Protein AF-A0AAW2X569-F1 (afdb_monomer_lite)

Foldseek 3Di:
DDDPPPDDDDDDLQNLLVVCLVVCLVPVPDDLVVSQVVCCVPPVDGDDSVSSVSSPVSSNCVNPNDPVVVVVCVVVVLVVVCVVDPPDDDDDDDDD

Structure (mmCIF, N/CA/C/O backbone):
data_AF-A0AAW2X569-F1
#
_entry.id   AF-A0AAW2X569-F1
#
loop_
_atom_site.group_PDB
_atom_site.id
_atom_site.type_symbol
_atom_site.label_atom_id
_atom_site.label_alt_id
_atom_site.label_comp_id
_atom_site.label_asym_id
_atom_site.label_entity_id
_atom_site.label_seq_id
_atom_site.pdbx_PDB_ins_code
_atom_site.Cartn_x
_atom_site.Cartn_y
_atom_site.Cartn_z
_atom_site.occupancy
_atom_site.B_iso_or_equiv
_atom_site.auth_seq_id
_atom_site.auth_comp_id
_atom_site.auth_asym_id
_atom_site.auth_atom_id
_atom_site.pdbx_PDB_model_num
ATOM 1 N N . MET A 1 1 ? 37.146 9.395 -10.526 1.00 34.53 1 MET A N 1
ATOM 2 C CA . MET A 1 1 ? 36.213 8.257 -10.639 1.00 34.53 1 MET A CA 1
ATOM 3 C C . MET A 1 1 ? 34.845 8.804 -10.294 1.00 34.53 1 MET A C 1
ATOM 5 O O . MET A 1 1 ? 34.568 8.995 -9.122 1.00 34.53 1 MET A O 1
ATOM 9 N N . ASN A 1 2 ? 34.069 9.190 -11.305 1.00 30.16 2 ASN A N 1
ATOM 10 C CA . ASN A 1 2 ? 32.726 9.721 -11.096 1.00 30.16 2 ASN A CA 1
ATOM 11 C C . ASN A 1 2 ? 31.759 8.567 -11.326 1.00 30.16 2 ASN A C 1
ATOM 13 O O . ASN A 1 2 ? 31.685 8.054 -12.442 1.00 30.16 2 ASN A O 1
ATOM 17 N N . GLU A 1 3 ? 31.086 8.137 -10.263 1.00 41.41 3 GLU A N 1
ATOM 18 C CA . GLU A 1 3 ? 29.955 7.219 -10.342 1.00 41.41 3 GLU A CA 1
ATOM 19 C C . GLU A 1 3 ? 28.884 7.873 -11.212 1.00 41.41 3 GLU A C 1
ATOM 21 O O . GLU A 1 3 ? 28.195 8.814 -10.819 1.00 41.41 3 GLU A O 1
ATOM 26 N N . ILE A 1 4 ? 28.814 7.414 -12.458 1.00 39.72 4 ILE A N 1
ATOM 27 C CA . ILE A 1 4 ? 27.771 7.793 -13.396 1.00 39.72 4 ILE A CA 1
ATOM 28 C C . ILE A 1 4 ? 26.483 7.200 -12.832 1.00 39.72 4 ILE A C 1
ATOM 30 O O . ILE A 1 4 ? 26.254 5.996 -12.912 1.00 39.72 4 ILE A O 1
ATOM 34 N N . SER A 1 5 ? 25.685 8.069 -12.211 1.00 44.81 5 SER A N 1
ATOM 35 C CA . SER A 1 5 ? 24.308 7.815 -11.806 1.00 44.81 5 SER A CA 1
ATOM 36 C C . SER A 1 5 ? 23.572 7.082 -12.930 1.00 44.81 5 SER A C 1
ATOM 38 O O . SER A 1 5 ? 23.324 7.641 -13.998 1.00 44.81 5 SER A O 1
ATOM 40 N N . ILE A 1 6 ? 23.217 5.819 -12.681 1.00 45.56 6 ILE A N 1
ATOM 41 C CA . ILE A 1 6 ? 22.418 4.963 -13.579 1.00 45.56 6 ILE A CA 1
ATOM 42 C C . ILE A 1 6 ? 20.936 5.413 -13.573 1.00 45.56 6 ILE A C 1
ATOM 44 O O . ILE A 1 6 ? 20.043 4.743 -14.089 1.00 45.56 6 ILE A O 1
ATOM 48 N N . ASP A 1 7 ? 20.644 6.581 -13.007 1.00 54.84 7 ASP A N 1
ATOM 49 C CA . ASP A 1 7 ? 19.300 7.103 -12.840 1.00 54.84 7 ASP A CA 1
ATOM 50 C C . ASP A 1 7 ? 18.931 8.034 -14.004 1.00 54.84 7 ASP A C 1
ATOM 52 O O . ASP A 1 7 ? 18.919 9.257 -13.888 1.00 54.84 7 ASP A O 1
ATOM 56 N N . HIS A 1 8 ? 18.607 7.453 -15.164 1.00 45.56 8 HIS A N 1
ATOM 57 C CA . HIS A 1 8 ? 17.871 8.179 -16.200 1.00 45.56 8 HIS A CA 1
ATOM 58 C C . HIS A 1 8 ? 16.811 7.323 -16.932 1.00 45.56 8 HIS A C 1
ATOM 60 O O . HIS A 1 8 ? 17.110 6.430 -17.716 1.00 45.56 8 HIS A O 1
ATOM 66 N N . ARG A 1 9 ? 15.546 7.735 -16.722 1.00 52.47 9 ARG A N 1
ATOM 67 C CA . ARG A 1 9 ? 14.391 7.788 -17.657 1.00 52.47 9 ARG A CA 1
ATOM 68 C C . ARG A 1 9 ? 13.553 6.547 -18.012 1.00 52.47 9 ARG A C 1
ATOM 70 O O . ARG A 1 9 ? 12.530 6.730 -18.665 1.00 52.47 9 ARG A O 1
ATOM 77 N N . ASN A 1 10 ? 13.845 5.352 -17.507 1.00 53.97 10 ASN A N 1
ATOM 78 C CA . ASN A 1 10 ? 12.956 4.188 -17.689 1.00 53.97 10 ASN A CA 1
ATOM 79 C C . ASN A 1 10 ? 11.967 4.063 -16.517 1.00 53.97 10 ASN A C 1
ATOM 81 O O . ASN A 1 10 ? 12.395 3.751 -15.405 1.00 53.97 10 ASN A O 1
ATOM 85 N N . LEU A 1 11 ? 10.676 4.339 -16.766 1.00 62.81 11 LEU A N 1
ATOM 86 C CA . LEU A 1 11 ? 9.539 4.295 -15.825 1.00 62.81 11 LEU A CA 1
ATOM 87 C C . LEU A 1 11 ? 9.886 4.573 -14.350 1.00 62.81 11 LEU A C 1
ATOM 89 O O . LEU A 1 11 ? 10.336 3.701 -13.593 1.00 62.81 11 LEU A O 1
ATOM 93 N N . GLY A 1 12 ? 9.624 5.808 -13.924 1.00 79.00 12 GLY A N 1
ATOM 94 C CA . GLY A 1 12 ? 9.730 6.189 -12.521 1.00 79.00 12 GLY A CA 1
ATOM 95 C C . GLY A 1 12 ? 8.756 5.397 -11.645 1.00 79.00 12 GLY A C 1
ATOM 96 O O . GLY A 1 12 ? 7.646 5.074 -12.069 1.00 79.00 12 GLY A O 1
ATOM 97 N N . LYS A 1 13 ? 9.161 5.131 -10.395 1.00 83.69 13 LYS A N 1
ATOM 98 C CA . LYS A 1 13 ? 8.321 4.515 -9.348 1.00 83.69 13 LYS A CA 1
ATOM 99 C C . LYS A 1 13 ? 6.920 5.137 -9.302 1.00 83.69 13 LYS A C 1
ATOM 101 O O . LYS A 1 13 ? 5.942 4.408 -9.200 1.00 83.69 13 LYS A O 1
ATOM 106 N N . SER A 1 14 ? 6.841 6.467 -9.390 1.00 86.62 14 SER A N 1
ATOM 107 C CA . SER A 1 14 ? 5.587 7.225 -9.362 1.00 86.62 14 SER A CA 1
ATOM 108 C C . SER A 1 14 ? 4.650 6.852 -10.506 1.00 86.62 14 SER A C 1
ATOM 110 O O . SER A 1 14 ? 3.482 6.590 -10.265 1.00 86.62 14 SER A O 1
ATOM 112 N N . MET A 1 15 ? 5.164 6.748 -11.731 1.00 91.00 15 MET A N 1
ATOM 113 C CA . MET A 1 15 ? 4.366 6.393 -12.906 1.00 91.00 15 MET A CA 1
ATOM 114 C C . MET A 1 15 ? 3.781 4.982 -12.790 1.00 91.00 15 MET A C 1
ATOM 116 O O . MET A 1 15 ? 2.595 4.785 -13.044 1.00 91.00 15 MET A O 1
ATOM 120 N N . ILE A 1 16 ? 4.597 4.012 -12.355 1.00 93.00 16 ILE A N 1
ATOM 121 C CA . ILE A 1 16 ? 4.134 2.637 -12.119 1.00 93.00 16 ILE A CA 1
ATOM 122 C C . ILE A 1 16 ? 3.083 2.634 -11.004 1.00 93.00 16 ILE A C 1
ATOM 124 O O . ILE A 1 16 ? 2.034 2.024 -11.162 1.00 93.00 16 ILE A O 1
ATOM 128 N N . ALA A 1 17 ? 3.324 3.349 -9.901 1.00 93.94 17 ALA A N 1
ATOM 129 C CA . ALA A 1 17 ? 2.367 3.439 -8.801 1.00 93.94 17 ALA A CA 1
ATOM 130 C C . ALA A 1 17 ? 1.016 4.011 -9.263 1.00 93.94 17 ALA A C 1
ATOM 132 O O . ALA A 1 17 ? -0.021 3.432 -8.955 1.00 93.94 17 ALA A O 1
ATOM 133 N N . THR A 1 18 ? 1.020 5.085 -10.062 1.00 94.94 18 THR A N 1
ATOM 134 C CA . THR A 1 18 ? -0.199 5.673 -10.639 1.00 94.94 18 THR A CA 1
ATOM 135 C C . THR A 1 18 ? -0.952 4.678 -11.522 1.00 94.94 18 THR A C 1
ATOM 137 O O . THR A 1 18 ? -2.170 4.559 -11.402 1.00 94.94 18 THR A O 1
ATOM 140 N N . HIS A 1 19 ? -0.243 3.928 -12.370 1.00 94.81 19 HIS A N 1
ATOM 141 C CA . HIS A 1 19 ? -0.841 2.888 -13.218 1.00 94.81 19 HIS A CA 1
ATOM 142 C C . HIS A 1 19 ? -1.485 1.760 -12.398 1.00 94.81 19 HIS A C 1
ATOM 144 O O . HIS A 1 19 ? -2.561 1.270 -12.734 1.00 94.81 19 HIS A O 1
ATOM 150 N N . LEU A 1 20 ? -0.866 1.386 -11.276 1.00 95.75 20 LEU A N 1
ATOM 151 C CA . LEU A 1 20 ? -1.352 0.324 -10.394 1.00 95.75 20 LEU A CA 1
ATOM 152 C C . LEU A 1 20 ? -2.570 0.714 -9.546 1.00 95.75 20 LEU A C 1
ATOM 154 O O . LEU A 1 20 ? -3.222 -0.185 -9.019 1.00 95.75 20 LEU A O 1
ATOM 158 N N . LEU A 1 21 ? -2.915 2.001 -9.408 1.00 95.69 21 LEU A N 1
ATOM 159 C CA . LEU A 1 21 ? -3.995 2.445 -8.508 1.00 95.69 21 LEU A CA 1
ATOM 160 C C . LEU A 1 21 ? -5.326 1.734 -8.777 1.00 95.69 21 LEU A C 1
ATOM 162 O O . LEU A 1 21 ? -6.022 1.352 -7.839 1.00 95.69 21 LEU A O 1
ATOM 166 N N . GLY A 1 22 ? -5.682 1.544 -10.050 1.00 95.38 22 GLY A N 1
ATOM 167 C CA . GLY A 1 22 ? -6.907 0.838 -10.429 1.00 95.38 22 GLY A CA 1
ATOM 168 C C . GLY A 1 22 ? -6.880 -0.638 -10.032 1.00 95.38 22 GLY A C 1
ATOM 169 O O . GLY A 1 22 ? -7.852 -1.139 -9.474 1.00 95.38 22 GLY A O 1
ATOM 170 N N . MET A 1 23 ? -5.749 -1.308 -10.261 1.00 95.88 23 MET A N 1
ATOM 171 C CA . MET A 1 23 ? -5.563 -2.730 -9.954 1.00 95.88 23 MET A CA 1
ATOM 172 C C . MET A 1 23 ? -5.583 -2.973 -8.448 1.00 95.88 23 MET A C 1
ATOM 174 O O . MET A 1 23 ? -6.307 -3.842 -7.980 1.00 95.88 23 MET A O 1
ATOM 178 N N . VAL A 1 24 ? -4.866 -2.147 -7.685 1.00 95.88 24 VAL A N 1
ATOM 179 C CA . VAL A 1 24 ? -4.835 -2.227 -6.220 1.00 95.88 24 VAL A CA 1
ATOM 180 C C . VAL A 1 24 ? -6.218 -1.970 -5.625 1.00 95.88 24 VAL A C 1
ATOM 182 O O . VAL A 1 24 ? -6.614 -2.667 -4.703 1.00 95.88 24 VAL A O 1
ATOM 185 N N . ARG A 1 25 ? -6.997 -1.022 -6.169 1.00 95.81 25 ARG A N 1
ATOM 186 C CA . ARG A 1 25 ? -8.382 -0.782 -5.720 1.00 95.81 25 ARG A CA 1
ATOM 187 C C . ARG A 1 25 ? -9.303 -1.979 -5.942 1.00 95.81 25 ARG A C 1
ATOM 189 O O . ARG A 1 25 ? -10.218 -2.174 -5.148 1.00 95.81 25 ARG A O 1
ATOM 196 N N . GLN A 1 26 ? -9.100 -2.722 -7.027 1.00 95.75 26 GLN A N 1
ATOM 197 C CA . GLN A 1 26 ? -9.912 -3.890 -7.374 1.00 95.75 26 GLN A CA 1
ATOM 198 C C . GLN A 1 26 ? -9.478 -5.145 -6.610 1.00 95.75 26 GLN A C 1
ATOM 200 O O . GLN A 1 26 ? -10.331 -5.930 -6.205 1.00 95.75 26 GLN A O 1
ATOM 205 N N . ASP A 1 27 ? -8.174 -5.310 -6.393 1.00 95.19 27 ASP A N 1
ATOM 206 C CA . ASP A 1 27 ? -7.581 -6.439 -5.685 1.00 95.19 27 ASP A CA 1
ATOM 207 C C . ASP A 1 27 ? -6.566 -5.952 -4.631 1.00 95.19 27 ASP A C 1
ATOM 209 O O . ASP A 1 27 ? -5.407 -5.669 -4.955 1.00 95.19 27 ASP A O 1
ATOM 213 N N . PRO A 1 28 ? -6.956 -5.897 -3.343 1.00 89.19 28 PRO A N 1
ATOM 214 C CA . PRO A 1 28 ? -6.044 -5.545 -2.256 1.00 89.19 28 PRO A CA 1
ATOM 215 C C . PRO A 1 28 ? -4.837 -6.492 -2.126 1.00 89.19 28 PRO A C 1
ATOM 217 O O . PRO A 1 28 ? -3.812 -6.105 -1.561 1.00 89.19 28 PRO A O 1
ATOM 220 N N . ALA A 1 29 ? -4.938 -7.724 -2.640 1.00 90.69 29 ALA A N 1
ATOM 221 C CA . ALA A 1 29 ? -3.888 -8.739 -2.605 1.00 90.69 29 ALA A CA 1
ATOM 222 C C . ALA A 1 29 ? -3.001 -8.733 -3.865 1.00 90.69 29 ALA A C 1
ATOM 224 O O . ALA A 1 29 ? -2.252 -9.691 -4.094 1.00 90.69 29 ALA A O 1
ATOM 225 N N . TYR A 1 30 ? -3.047 -7.655 -4.663 1.00 93.56 30 TYR A N 1
ATOM 226 C CA . TYR A 1 30 ? -2.297 -7.550 -5.911 1.00 93.56 30 TYR A CA 1
ATOM 227 C C . TYR A 1 30 ? -0.807 -7.852 -5.708 1.00 93.56 30 TYR A C 1
ATOM 229 O O . TYR A 1 30 ? -0.102 -7.197 -4.938 1.00 93.56 30 TYR A O 1
ATOM 237 N N . ASN A 1 31 ? -0.320 -8.886 -6.393 1.00 93.38 31 ASN A N 1
ATOM 238 C CA . ASN A 1 31 ? 1.002 -9.449 -6.138 1.00 93.38 31 ASN A CA 1
ATOM 239 C C . ASN A 1 31 ? 2.101 -8.777 -6.979 1.00 93.38 31 ASN A C 1
ATOM 241 O O . ASN A 1 31 ? 1.924 -8.479 -8.158 1.00 93.38 31 ASN A O 1
ATOM 245 N N . ILE A 1 32 ? 3.296 -8.650 -6.399 1.00 95.44 32 ILE A N 1
ATOM 246 C CA . ILE A 1 32 ? 4.503 -8.097 -7.035 1.00 95.44 32 ILE A CA 1
ATOM 247 C C . ILE A 1 32 ? 4.844 -8.788 -8.368 1.00 95.44 32 ILE A C 1
ATOM 249 O O . ILE A 1 32 ? 5.273 -8.120 -9.307 1.00 95.44 32 ILE A O 1
ATOM 253 N N . LYS A 1 33 ? 4.625 -10.105 -8.496 1.00 95.31 33 LYS A N 1
ATOM 254 C CA . LYS A 1 33 ? 4.847 -10.826 -9.764 1.00 95.31 33 LYS A CA 1
ATOM 255 C C . LYS A 1 33 ? 3.956 -10.288 -10.886 1.00 95.31 33 LYS A C 1
ATOM 257 O O . LYS A 1 33 ? 4.432 -10.097 -12.002 1.00 95.31 33 LYS A O 1
ATOM 262 N N . TYR A 1 34 ? 2.695 -9.984 -10.575 1.00 95.62 34 TYR A N 1
ATOM 263 C CA . TYR A 1 34 ? 1.773 -9.373 -11.530 1.00 95.62 34 TYR A CA 1
ATOM 264 C C . TYR A 1 34 ? 2.163 -7.937 -11.853 1.00 95.62 34 TYR A C 1
ATOM 266 O O . TYR A 1 34 ? 1.998 -7.522 -12.991 1.00 95.62 34 TYR A O 1
ATOM 274 N N . VAL A 1 35 ? 2.757 -7.195 -10.915 1.00 95.75 35 VAL A N 1
ATOM 275 C CA . VAL A 1 35 ? 3.317 -5.865 -11.205 1.00 95.75 35 VAL A CA 1
ATOM 276 C C . VAL A 1 35 ? 4.422 -5.958 -12.258 1.00 95.75 35 VAL A C 1
ATOM 278 O O . VAL A 1 35 ? 4.389 -5.215 -13.235 1.00 95.75 35 VAL A O 1
ATOM 281 N N . GLN A 1 36 ? 5.386 -6.870 -12.094 1.00 95.81 36 GLN A N 1
ATOM 282 C CA . GLN A 1 36 ? 6.480 -7.029 -13.061 1.00 95.81 36 GLN A CA 1
ATOM 283 C C . GLN A 1 36 ? 5.957 -7.430 -14.445 1.00 95.81 36 GLN A C 1
ATOM 285 O O . GLN A 1 36 ? 6.344 -6.817 -15.437 1.00 95.81 36 GLN A O 1
ATOM 290 N N . GLN A 1 37 ? 5.041 -8.403 -14.499 1.00 96.25 37 GLN A N 1
ATOM 291 C CA . GLN A 1 37 ? 4.424 -8.840 -15.751 1.00 96.25 37 GLN A CA 1
ATOM 292 C C . GLN A 1 37 ? 3.6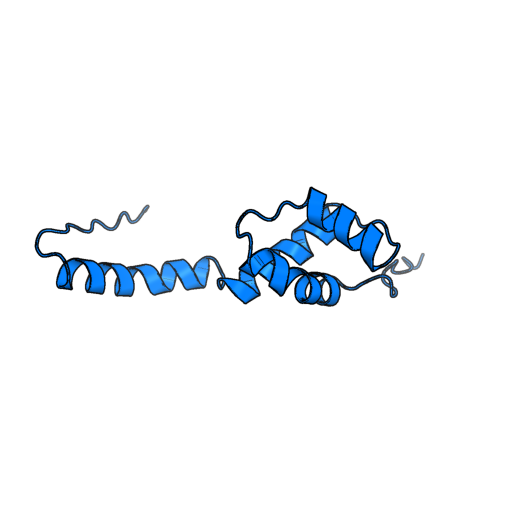24 -7.710 -16.408 1.00 96.25 37 GLN A C 1
ATOM 294 O O . GLN A 1 37 ? 3.809 -7.416 -17.581 1.00 96.25 37 GLN A O 1
ATOM 299 N N . ASN A 1 38 ? 2.803 -7.002 -15.634 1.00 95.12 38 ASN A N 1
ATOM 300 C CA . ASN A 1 38 ? 1.990 -5.902 -16.134 1.00 95.12 38 ASN A CA 1
ATOM 301 C C . ASN A 1 38 ? 2.842 -4.751 -16.681 1.00 95.12 38 ASN A C 1
ATOM 303 O O . ASN A 1 38 ? 2.476 -4.142 -17.686 1.00 95.12 38 ASN A O 1
ATOM 307 N N . VAL A 1 39 ? 3.983 -4.459 -16.050 1.00 93.81 39 VAL A N 1
ATOM 308 C CA . VAL A 1 39 ? 4.895 -3.425 -16.545 1.00 93.81 39 VAL A CA 1
ATOM 309 C C . VAL A 1 39 ? 5.568 -3.857 -17.847 1.00 93.81 39 VAL A C 1
ATOM 311 O O . VAL A 1 39 ? 5.684 -3.047 -18.768 1.00 93.81 39 VAL A O 1
ATOM 314 N N . LYS A 1 40 ? 5.932 -5.137 -17.962 1.00 94.12 40 LYS A N 1
ATOM 315 C CA . LYS A 1 40 ? 6.442 -5.712 -19.207 1.00 94.12 40 LYS A CA 1
ATOM 316 C C . LYS A 1 40 ? 5.407 -5.638 -20.329 1.00 94.12 40 LYS A C 1
ATOM 318 O O . LYS A 1 40 ? 5.739 -5.179 -21.415 1.00 94.12 40 LYS A O 1
ATOM 323 N N . ASP A 1 41 ? 4.164 -6.014 -20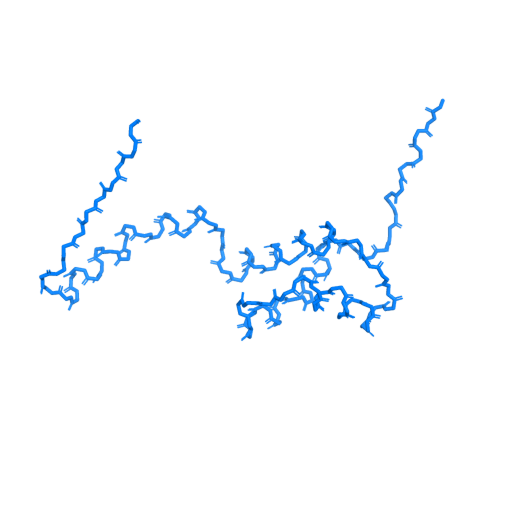.054 1.00 95.62 41 ASP A N 1
ATOM 324 C CA . ASP A 1 41 ? 3.106 -6.087 -21.066 1.00 95.62 41 ASP A CA 1
ATOM 325 C C . ASP A 1 41 ? 2.639 -4.704 -21.541 1.00 95.62 41 ASP A C 1
ATOM 327 O O . ASP A 1 41 ? 2.407 -4.509 -22.731 1.00 95.62 41 ASP A O 1
ATOM 331 N N . ASN A 1 42 ? 2.521 -3.729 -20.632 1.00 94.06 42 ASN A N 1
ATOM 332 C CA . ASN A 1 42 ? 1.980 -2.405 -20.969 1.00 94.06 42 ASN A CA 1
ATOM 333 C C . ASN A 1 42 ? 3.041 -1.387 -21.384 1.00 94.06 42 ASN A C 1
ATOM 335 O O . ASN A 1 42 ? 2.728 -0.445 -22.108 1.00 94.06 42 ASN A O 1
ATOM 339 N N . PHE A 1 43 ? 4.279 -1.544 -20.913 1.00 90.12 43 PHE A N 1
ATOM 340 C CA . PHE A 1 43 ? 5.345 -0.581 -21.186 1.00 90.12 43 PHE A CA 1
ATOM 341 C C . PHE A 1 43 ? 6.539 -1.187 -21.925 1.00 90.12 43 PHE A C 1
ATOM 343 O O . PHE A 1 43 ? 7.406 -0.438 -22.361 1.00 90.12 43 PHE A O 1
ATOM 350 N N . GLY A 1 44 ? 6.604 -2.511 -22.087 1.00 91.31 44 GLY A N 1
ATOM 351 C CA . GLY A 1 44 ? 7.694 -3.181 -22.799 1.00 91.31 44 GLY A CA 1
ATOM 352 C C . GLY A 1 44 ? 9.002 -3.279 -22.010 1.00 91.31 44 GLY A C 1
ATOM 353 O O . GLY A 1 44 ? 10.035 -3.594 -22.597 1.00 91.31 44 GLY A O 1
ATOM 354 N N . PHE A 1 45 ? 8.987 -3.011 -20.698 1.00 88.31 45 PHE A N 1
ATOM 355 C CA . PHE A 1 45 ? 10.192 -3.002 -19.865 1.00 88.31 45 PHE A CA 1
ATOM 356 C C . PHE A 1 45 ? 10.148 -4.052 -18.762 1.00 88.31 45 PHE A C 1
ATOM 358 O O . PHE A 1 45 ? 9.165 -4.176 -18.034 1.00 88.31 45 PHE A O 1
ATOM 365 N N . ASP A 1 46 ? 11.275 -4.726 -18.563 1.00 91.94 46 ASP A N 1
ATOM 366 C CA . ASP A 1 46 ? 11.517 -5.501 -17.354 1.00 91.94 46 ASP A CA 1
ATOM 367 C C . ASP A 1 46 ? 11.946 -4.566 -16.211 1.00 91.94 46 ASP A C 1
ATOM 369 O O . ASP A 1 46 ? 12.795 -3.684 -16.374 1.00 91.94 46 ASP A O 1
ATOM 373 N N . ILE A 1 47 ? 11.364 -4.758 -15.027 1.00 91.31 47 ILE A N 1
ATOM 374 C CA . ILE A 1 47 ? 11.705 -3.998 -13.818 1.00 91.31 47 ILE A CA 1
ATOM 375 C C . ILE A 1 47 ? 12.213 -4.917 -12.712 1.00 91.31 47 ILE A C 1
ATOM 377 O O . ILE A 1 47 ? 11.776 -6.062 -12.569 1.00 91.31 47 ILE A O 1
ATOM 381 N N . SER A 1 48 ? 13.119 -4.393 -11.883 1.00 93.19 48 SER A N 1
ATOM 382 C CA . SER A 1 48 ? 13.615 -5.123 -10.718 1.00 93.19 48 SER A CA 1
ATOM 383 C C . SER A 1 48 ? 12.509 -5.345 -9.685 1.00 93.19 48 SER A C 1
ATOM 385 O O . SER A 1 48 ? 11.590 -4.532 -9.546 1.00 93.19 48 SER A O 1
ATOM 387 N N . TYR A 1 49 ? 12.645 -6.417 -8.902 1.00 94.25 49 TYR A N 1
ATOM 388 C CA . TYR A 1 49 ? 11.746 -6.712 -7.784 1.00 94.25 49 TYR A CA 1
ATOM 389 C C . TYR A 1 49 ? 11.622 -5.521 -6.824 1.00 94.25 49 TYR A C 1
ATOM 391 O O . TYR A 1 49 ? 10.521 -5.139 -6.444 1.00 94.25 49 TYR A O 1
ATOM 399 N N . HIS A 1 50 ? 12.747 -4.885 -6.481 1.00 94.19 50 HIS A N 1
ATOM 400 C CA . HIS A 1 50 ? 12.767 -3.730 -5.584 1.00 94.19 50 HIS A CA 1
ATOM 401 C C . HIS A 1 50 ? 11.949 -2.558 -6.147 1.00 94.19 50 HIS A C 1
ATOM 403 O O . HIS A 1 50 ? 11.125 -1.984 -5.436 1.00 94.19 50 HIS A O 1
ATOM 409 N N . LYS A 1 51 ? 12.103 -2.236 -7.441 1.00 92.50 51 LYS A N 1
ATOM 410 C CA . LYS A 1 51 ? 11.307 -1.184 -8.096 1.00 92.50 51 LYS A CA 1
ATOM 411 C C . LYS A 1 51 ? 9.814 -1.536 -8.096 1.00 92.50 51 LYS A C 1
ATOM 413 O O . LYS A 1 51 ? 9.000 -0.673 -7.774 1.00 92.50 51 LYS A O 1
ATOM 418 N N . ALA A 1 52 ? 9.468 -2.789 -8.398 1.00 95.25 52 ALA A N 1
ATOM 419 C CA . ALA A 1 52 ? 8.089 -3.275 -8.374 1.00 95.25 52 ALA A CA 1
ATOM 420 C C . ALA A 1 52 ? 7.466 -3.178 -6.972 1.00 95.25 52 ALA A C 1
ATOM 422 O O . ALA A 1 52 ? 6.368 -2.648 -6.826 1.00 95.25 52 ALA A O 1
ATOM 423 N N . TRP A 1 53 ? 8.189 -3.615 -5.937 1.00 96.38 53 TRP A N 1
ATOM 424 C CA . TRP A 1 53 ? 7.739 -3.549 -4.546 1.00 96.38 53 TRP A CA 1
ATOM 425 C C . TRP A 1 53 ? 7.482 -2.110 -4.096 1.00 96.38 53 TRP A C 1
ATOM 427 O O . TRP A 1 53 ? 6.422 -1.813 -3.551 1.00 96.38 53 TRP A O 1
ATOM 437 N N . HIS A 1 54 ? 8.409 -1.190 -4.380 1.00 95.50 54 HIS A N 1
ATOM 438 C CA . HIS A 1 54 ? 8.241 0.221 -4.020 1.00 95.50 54 HIS A CA 1
ATOM 439 C C . HIS A 1 54 ? 7.060 0.874 -4.737 1.00 95.50 54 HIS A C 1
ATOM 441 O O . HIS A 1 54 ? 6.354 1.673 -4.125 1.00 95.50 54 HIS A O 1
ATOM 447 N N . ALA A 1 55 ? 6.849 0.569 -6.018 1.00 95.25 55 ALA A N 1
ATOM 448 C CA . ALA A 1 55 ? 5.717 1.100 -6.771 1.00 95.25 55 ALA A CA 1
ATOM 449 C C . ALA A 1 55 ? 4.379 0.547 -6.259 1.00 95.25 55 ALA A C 1
ATOM 451 O O . ALA A 1 55 ? 3.439 1.315 -6.070 1.00 95.25 55 ALA A O 1
ATOM 452 N N . LEU A 1 56 ? 4.316 -0.758 -5.972 1.00 96.19 56 LEU A N 1
ATOM 453 C CA . LEU A 1 56 ? 3.135 -1.393 -5.390 1.00 96.19 56 LEU A CA 1
ATOM 454 C C . LEU A 1 56 ? 2.800 -0.805 -4.019 1.00 96.19 56 LEU A C 1
ATOM 456 O O . LEU A 1 56 ? 1.660 -0.417 -3.787 1.00 96.19 56 LEU A O 1
ATOM 460 N N . LYS A 1 57 ? 3.801 -0.676 -3.140 1.00 95.06 57 LYS A N 1
ATOM 461 C CA . LYS A 1 57 ? 3.631 -0.075 -1.814 1.00 95.06 57 LYS A CA 1
ATOM 462 C C . LYS A 1 57 ? 3.110 1.359 -1.914 1.00 95.06 57 LYS A C 1
ATOM 464 O O . LYS A 1 57 ? 2.160 1.702 -1.225 1.00 95.06 57 LYS A O 1
ATOM 469 N N . ALA A 1 58 ? 3.680 2.171 -2.807 1.00 94.50 58 ALA A N 1
ATOM 470 C CA . ALA A 1 58 ? 3.212 3.540 -3.018 1.00 94.50 58 ALA A CA 1
ATOM 471 C C . ALA A 1 58 ? 1.757 3.589 -3.519 1.00 94.50 58 ALA A C 1
ATOM 473 O O . ALA A 1 58 ? 0.983 4.419 -3.058 1.00 94.50 58 ALA A O 1
ATOM 474 N N . ALA A 1 59 ? 1.364 2.682 -4.417 1.00 95.75 59 ALA A N 1
ATOM 475 C CA . ALA A 1 59 ? -0.023 2.579 -4.865 1.00 95.75 59 ALA A CA 1
ATOM 476 C C . ALA A 1 59 ? -0.970 2.147 -3.730 1.00 95.75 59 ALA A C 1
ATOM 478 O O . ALA A 1 59 ? -2.060 2.694 -3.598 1.00 95.75 59 ALA A O 1
ATOM 479 N N . GLN A 1 60 ? -0.559 1.195 -2.887 1.00 94.56 60 GLN A N 1
ATOM 480 C CA . GLN A 1 60 ? -1.334 0.759 -1.720 1.00 94.56 60 GLN A CA 1
ATOM 481 C C . GLN A 1 60 ? -1.505 1.877 -0.687 1.00 94.56 60 GLN A C 1
ATOM 483 O O . GLN A 1 60 ? -2.615 2.080 -0.203 1.00 94.56 60 GLN A O 1
ATOM 488 N N . GLU A 1 61 ? -0.442 2.624 -0.386 1.00 94.69 61 GLU A N 1
ATOM 489 C CA . GLU A 1 61 ? -0.492 3.769 0.530 1.00 94.69 61 GLU A CA 1
ATOM 490 C C . GLU A 1 61 ? -1.390 4.893 -0.005 1.00 94.69 61 GLU A C 1
ATOM 492 O O . GLU A 1 61 ? -2.126 5.500 0.766 1.00 94.69 61 GLU A O 1
ATOM 497 N N . GLU A 1 62 ? -1.398 5.130 -1.318 1.00 94.50 62 GLU A N 1
ATOM 498 C CA . GLU A 1 62 ? -2.297 6.104 -1.951 1.00 94.50 62 GLU A CA 1
ATOM 499 C C . GLU A 1 62 ? -3.771 5.664 -1.882 1.00 94.50 62 GLU A C 1
ATOM 501 O O . GLU A 1 62 ? -4.671 6.483 -1.700 1.00 94.50 62 GLU A O 1
ATOM 506 N N . VAL A 1 63 ? -4.046 4.364 -2.024 1.00 94.75 63 VAL A N 1
ATOM 507 C CA . VAL A 1 63 ? -5.418 3.831 -2.035 1.00 94.75 63 VAL A CA 1
ATOM 508 C C . VAL A 1 63 ? -5.993 3.675 -0.627 1.00 94.75 63 VAL A C 1
ATOM 510 O O . VAL A 1 63 ? -7.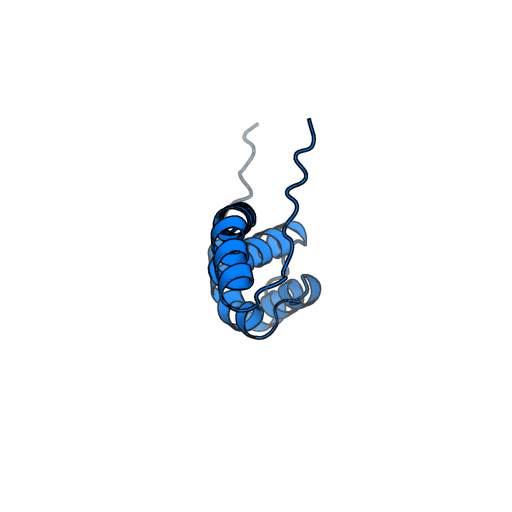145 4.042 -0.396 1.00 94.75 63 VAL A O 1
ATOM 513 N N . TYR A 1 64 ? -5.222 3.120 0.306 1.00 91.00 64 TYR A N 1
ATOM 514 C CA . TYR A 1 64 ? -5.702 2.735 1.639 1.00 91.00 64 TYR A CA 1
ATOM 515 C C . TYR A 1 64 ? -5.216 3.662 2.757 1.00 91.00 64 TYR A C 1
ATOM 517 O O . TYR A 1 64 ? -5.713 3.597 3.884 1.00 91.00 64 TYR A O 1
ATOM 525 N N . GLY A 1 65 ? -4.288 4.565 2.448 1.00 91.44 65 GLY A N 1
ATOM 526 C CA . GLY A 1 65 ? -3.532 5.302 3.446 1.00 91.44 65 GLY A CA 1
ATOM 527 C C . GLY A 1 65 ? -2.370 4.479 3.992 1.00 91.44 65 GLY A C 1
ATOM 528 O O . GLY A 1 65 ? -2.211 3.288 3.720 1.00 91.44 65 GLY A O 1
ATOM 529 N N . THR A 1 66 ? -1.537 5.130 4.796 1.00 92.62 66 THR A N 1
ATOM 530 C CA . THR A 1 66 ? -0.395 4.466 5.423 1.00 92.62 66 THR A CA 1
ATOM 531 C C . THR A 1 66 ? -0.825 3.615 6.616 1.00 92.6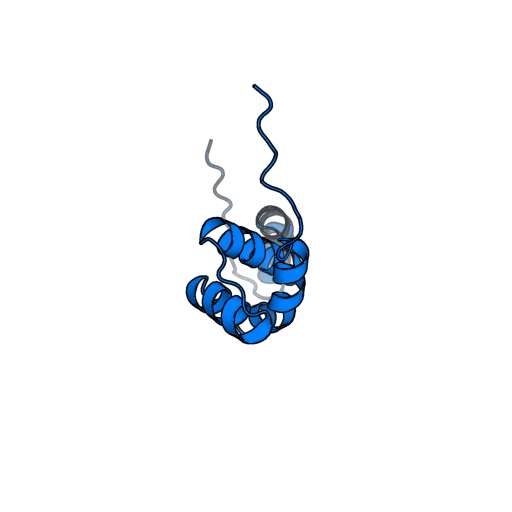2 66 THR A C 1
ATOM 533 O O . THR A 1 66 ? -1.920 3.781 7.177 1.00 92.62 66 THR A O 1
ATOM 536 N N . TRP A 1 67 ? 0.074 2.732 7.048 1.00 87.50 67 TRP A N 1
ATOM 537 C CA . TRP A 1 67 ? -0.076 1.971 8.285 1.00 87.50 67 TRP A CA 1
ATOM 538 C C . TRP A 1 67 ? -0.338 2.887 9.490 1.00 87.50 67 TRP A C 1
ATOM 540 O O . TRP A 1 67 ? -1.293 2.685 10.239 1.00 87.50 67 TRP A O 1
ATOM 550 N N . GLU A 1 68 ? 0.443 3.957 9.626 1.00 89.62 68 GLU A N 1
ATOM 551 C CA . GLU A 1 68 ? 0.329 4.939 10.707 1.00 89.62 68 GLU A CA 1
ATOM 552 C C . GLU A 1 68 ? -1.041 5.618 10.688 1.00 89.62 68 GLU A C 1
ATOM 554 O O . GLU A 1 68 ? -1.681 5.765 11.730 1.00 89.62 68 GLU A O 1
ATOM 559 N N . SER A 1 69 ? -1.534 5.973 9.497 1.00 89.69 69 SER A N 1
ATOM 560 C CA . SER A 1 69 ? -2.862 6.571 9.349 1.00 89.69 69 SER A CA 1
ATOM 561 C C . SER A 1 69 ? -3.978 5.616 9.789 1.00 89.69 69 SER A C 1
ATOM 563 O O . SER A 1 69 ? -4.991 6.053 10.338 1.00 89.69 69 SER A O 1
ATOM 565 N N . SER A 1 70 ? -3.790 4.310 9.586 1.00 87.12 70 SER A N 1
ATOM 566 C CA . SER A 1 70 ? -4.746 3.275 9.986 1.00 87.12 70 SER A CA 1
ATOM 567 C C . SER A 1 70 ? -4.757 3.091 11.502 1.00 87.12 70 SER A C 1
ATOM 569 O O . SER A 1 70 ? -5.827 3.083 12.111 1.00 87.12 70 SER A O 1
ATOM 571 N N . VAL A 1 71 ? -3.577 3.056 12.130 1.00 87.00 71 VAL A N 1
ATOM 572 C CA . VAL A 1 71 ? -3.438 3.005 13.595 1.00 87.00 71 VAL A CA 1
ATOM 573 C C . VAL A 1 71 ? -4.089 4.228 14.247 1.00 87.00 71 VAL A C 1
ATOM 575 O O . VAL A 1 71 ? -4.842 4.083 15.206 1.00 87.00 71 VAL A O 1
ATOM 578 N N . GLN A 1 72 ? -3.898 5.428 13.692 1.00 90.00 72 GLN A N 1
ATOM 579 C CA . GLN A 1 72 ? -4.518 6.656 14.211 1.00 90.00 72 GLN A CA 1
ATOM 580 C C . GLN A 1 72 ? -6.052 6.659 14.121 1.00 90.00 72 GLN A C 1
ATOM 582 O O . GLN A 1 72 ? -6.724 7.298 14.934 1.00 90.00 72 GLN A O 1
ATOM 587 N N . LYS A 1 73 ? -6.632 5.960 13.139 1.00 90.75 73 LYS A N 1
ATOM 588 C CA . LYS A 1 73 ? -8.092 5.841 12.979 1.00 90.75 73 LYS A CA 1
ATOM 589 C C . LYS A 1 73 ? -8.702 4.807 13.928 1.00 90.75 73 LYS A C 1
ATOM 591 O O . LYS A 1 73 ? -9.895 4.897 14.225 1.00 90.75 73 LYS A O 1
ATOM 596 N N . LEU A 1 74 ? -7.901 3.867 14.429 1.00 91.38 74 LEU A N 1
ATOM 597 C CA . LEU A 1 74 ? -8.370 2.725 15.208 1.00 91.38 74 LEU A CA 1
ATOM 598 C C . LEU A 1 74 ? -9.131 3.122 16.489 1.00 91.38 74 LEU A C 1
ATOM 600 O O . LEU A 1 74 ? -10.229 2.601 16.677 1.00 91.38 74 LEU A O 1
ATOM 604 N N . PRO A 1 75 ? -8.680 4.084 17.325 1.00 93.12 75 PRO A N 1
ATOM 605 C CA . PRO A 1 75 ? -9.428 4.468 18.527 1.00 93.12 75 PRO A CA 1
ATOM 606 C C . PRO A 1 75 ? -10.824 5.019 18.223 1.00 93.12 75 PRO A C 1
ATOM 608 O O . PRO A 1 75 ? -11.796 4.668 18.890 1.00 93.12 75 PRO A O 1
ATOM 611 N N . LYS A 1 76 ? -10.948 5.844 17.173 1.00 93.00 76 LYS A N 1
ATOM 612 C CA . LYS A 1 76 ? -12.241 6.401 16.744 1.00 93.00 76 LYS A CA 1
ATOM 613 C C . LYS A 1 76 ? -13.175 5.308 16.234 1.00 93.00 76 LYS A C 1
ATOM 615 O O . LYS A 1 76 ? -14.363 5.328 16.545 1.00 93.00 76 LYS A O 1
ATOM 620 N N . PHE A 1 77 ? -12.636 4.359 15.471 1.00 93.44 77 PHE A N 1
ATOM 621 C CA . PHE A 1 77 ? -13.392 3.211 14.988 1.00 93.44 77 PHE A CA 1
ATOM 622 C C . PHE A 1 77 ? -13.895 2.337 16.145 1.00 93.44 77 PHE A C 1
ATOM 624 O O . PHE A 1 77 ? -15.082 2.028 16.199 1.00 93.44 77 PHE A O 1
ATOM 631 N N . MET A 1 78 ? -13.030 2.017 17.112 1.00 94.94 78 MET A N 1
ATOM 632 C CA . MET A 1 78 ? -13.401 1.225 18.289 1.00 94.94 78 MET A CA 1
ATOM 633 C C . MET A 1 78 ? -14.484 1.913 19.126 1.00 94.94 78 MET A C 1
ATOM 635 O O . MET A 1 78 ? -15.462 1.273 19.505 1.00 94.94 78 MET A O 1
ATOM 639 N N . ALA A 1 79 ? -14.384 3.229 19.335 1.00 93.75 79 ALA A N 1
ATOM 640 C CA . ALA A 1 79 ? -15.420 3.993 20.029 1.00 93.75 79 ALA A CA 1
ATOM 641 C C . ALA A 1 79 ? -16.777 3.948 19.297 1.00 93.75 79 ALA A C 1
ATOM 643 O O . ALA A 1 79 ? -17.826 3.797 19.927 1.00 93.75 79 ALA A O 1
ATOM 644 N N . ALA A 1 80 ? -16.772 4.044 17.963 1.00 95.50 80 ALA A N 1
ATOM 645 C CA . ALA A 1 80 ? -17.986 3.914 17.160 1.00 95.50 80 ALA A CA 1
ATOM 646 C C . ALA A 1 80 ? -18.586 2.500 17.241 1.00 95.50 80 ALA A C 1
ATOM 648 O O . ALA A 1 80 ? -19.805 2.367 17.350 1.00 95.50 80 ALA A O 1
ATOM 649 N N . LEU A 1 81 ? -17.742 1.464 17.245 1.00 95.81 81 LEU A N 1
ATOM 650 C CA . LEU A 1 81 ? -18.152 0.064 17.363 1.00 95.81 81 LEU A CA 1
ATOM 651 C C . LEU A 1 81 ? -18.793 -0.240 18.724 1.00 95.81 81 LEU A C 1
ATOM 653 O O . LEU A 1 81 ? -19.836 -0.882 18.787 1.00 95.81 81 LEU A O 1
ATOM 657 N N . GLN A 1 82 ? -18.217 0.265 19.817 1.00 96.62 82 GLN A N 1
ATOM 658 C CA . GLN A 1 82 ? -18.810 0.115 21.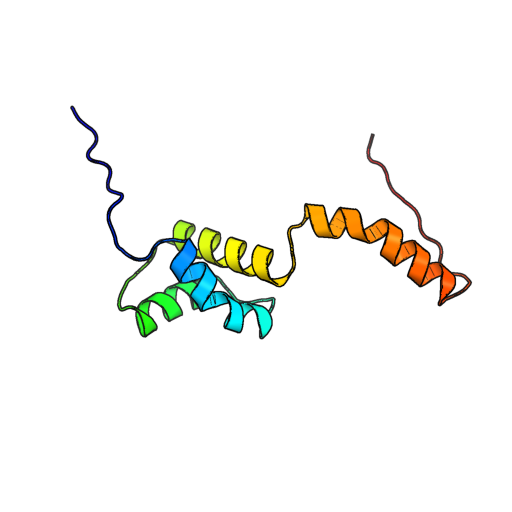150 1.00 96.62 82 GLN A CA 1
ATOM 659 C C . GLN A 1 82 ? -20.167 0.813 21.257 1.00 96.62 82 GLN A C 1
ATOM 661 O O . GLN A 1 82 ? -21.082 0.296 21.896 1.00 96.62 82 GLN A O 1
ATOM 666 N N . LYS A 1 83 ? -20.314 1.974 20.609 1.00 95.44 83 LYS A N 1
ATOM 667 C CA . LYS A 1 83 ? -21.581 2.709 20.572 1.00 95.44 83 LYS A CA 1
ATOM 668 C C . LYS A 1 83 ? -22.663 1.963 19.787 1.00 95.44 83 LYS A C 1
ATOM 670 O O . LYS A 1 83 ? -23.824 2.017 20.183 1.00 95.44 83 LYS A O 1
ATOM 675 N N . SER A 1 84 ? -22.314 1.318 18.674 1.00 96.44 84 SER A N 1
ATOM 676 C CA . SER A 1 84 ? -23.279 0.590 17.840 1.00 96.44 84 SER A CA 1
ATOM 677 C C . SER A 1 84 ? -23.618 -0.798 18.380 1.00 96.44 84 SER A C 1
ATOM 679 O O . SER A 1 84 ? -24.731 -1.266 18.155 1.00 96.44 84 SER A O 1
ATOM 681 N N . ASN A 1 85 ? -22.695 -1.438 19.102 1.00 96.06 85 ASN A N 1
ATOM 682 C CA . ASN A 1 85 ? -22.881 -2.764 19.681 1.00 96.06 85 ASN A CA 1
ATOM 683 C C . ASN A 1 85 ? -22.568 -2.768 21.192 1.00 96.06 85 ASN A C 1
ATOM 685 O O . ASN A 1 85 ? -21.434 -3.087 21.590 1.00 96.06 85 ASN A O 1
ATOM 689 N N . PRO A 1 86 ? -23.559 -2.415 22.038 1.00 92.38 86 PRO A N 1
ATOM 690 C CA . PRO A 1 86 ? -23.425 -2.445 23.490 1.00 92.38 86 PRO A CA 1
ATOM 691 C C . PRO A 1 86 ? -22.985 -3.832 23.980 1.00 92.38 86 PRO A C 1
ATOM 693 O O . PRO A 1 86 ? -23.608 -4.837 23.654 1.00 92.38 86 PRO A O 1
ATOM 696 N N . GLY A 1 87 ? -21.899 -3.886 24.753 1.00 93.25 87 GLY A N 1
ATOM 697 C CA . GLY A 1 87 ? -21.267 -5.137 25.202 1.00 93.25 87 GLY A CA 1
ATOM 698 C C . GLY A 1 87 ? -19.930 -5.447 24.522 1.00 93.25 87 GLY A C 1
ATOM 699 O O . GLY A 1 87 ? -19.206 -6.326 24.981 1.00 93.25 87 GLY A O 1
ATOM 700 N N . THR A 1 88 ? -19.550 -4.698 23.481 1.00 95.69 88 THR A N 1
ATOM 701 C CA . THR A 1 88 ? -18.196 -4.775 22.909 1.00 95.69 88 THR A CA 1
ATOM 702 C C . THR A 1 88 ? -17.160 -4.262 23.917 1.00 95.69 88 THR A C 1
ATOM 704 O O . THR A 1 88 ? -17.177 -3.088 24.300 1.00 95.69 88 THR A O 1
ATOM 707 N N . VAL A 1 89 ? -16.228 -5.127 24.322 1.00 92.50 89 VAL A N 1
ATOM 708 C CA . VAL A 1 89 ? -15.085 -4.777 25.180 1.00 92.50 89 VAL A CA 1
ATOM 709 C C . VAL A 1 89 ? -13.868 -4.503 24.299 1.00 92.50 89 VAL A C 1
ATOM 711 O O . VAL A 1 89 ? -13.554 -5.293 23.412 1.00 92.50 89 VAL A O 1
ATOM 714 N N . VAL A 1 90 ? -13.195 -3.375 24.531 1.00 91.94 90 VAL A N 1
ATOM 715 C CA . VAL A 1 90 ? -11.968 -2.984 23.823 1.00 91.94 90 VAL A CA 1
ATOM 716 C C . VAL A 1 90 ? -10.848 -2.889 24.848 1.00 91.94 90 VAL A C 1
ATOM 718 O O . VAL A 1 90 ? -10.940 -2.100 25.787 1.00 91.94 90 VAL A O 1
ATOM 721 N N . GLU A 1 91 ? -9.798 -3.680 24.658 1.00 92.56 91 GLU A N 1
ATOM 722 C CA . GLU A 1 91 ? -8.600 -3.680 25.495 1.00 92.56 91 GLU A CA 1
ATOM 723 C C . GLU A 1 91 ? -7.409 -3.171 24.678 1.00 92.56 91 GLU A C 1
ATOM 725 O O . GLU A 1 91 ? -7.108 -3.687 23.600 1.00 92.56 91 GLU A O 1
ATOM 730 N N . TRP A 1 92 ? -6.743 -2.130 25.179 1.00 89.06 92 TRP A N 1
ATOM 731 C CA . TRP A 1 92 ? -5.565 -1.557 24.537 1.00 89.06 92 TRP A CA 1
ATOM 732 C C . TRP A 1 92 ? -4.310 -2.130 25.183 1.00 89.06 92 TRP A C 1
ATOM 734 O O . TRP A 1 92 ? -3.964 -1.773 26.306 1.00 89.06 92 TRP A O 1
ATOM 744 N N . LEU A 1 93 ? -3.606 -2.996 24.459 1.00 86.69 93 LEU A N 1
ATOM 745 C CA . L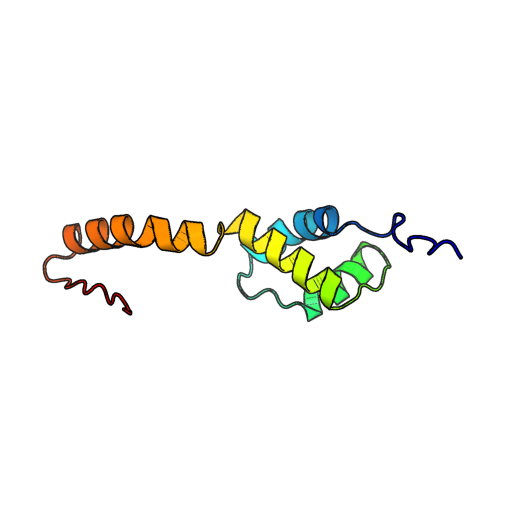EU A 1 93 ? -2.295 -3.469 24.886 1.00 86.69 93 LEU A CA 1
ATOM 746 C C . LEU A 1 93 ? -1.252 -2.403 24.545 1.00 86.69 93 LEU A C 1
ATOM 748 O O . LEU A 1 93 ? -1.048 -2.054 23.380 1.00 86.69 93 LEU A O 1
ATOM 752 N N . HIS A 1 94 ? -0.604 -1.859 25.567 1.00 79.75 94 HIS A N 1
ATOM 753 C CA . HIS A 1 94 ? 0.564 -1.002 25.408 1.00 79.75 94 HIS A CA 1
ATOM 754 C C . HIS A 1 94 ? 1.782 -1.814 25.833 1.00 79.75 94 HIS A C 1
ATOM 756 O O . HIS A 1 94 ? 1.933 -2.155 27.002 1.00 79.75 94 HIS A O 1
ATOM 762 N N . LEU A 1 95 ? 2.608 -2.194 24.858 1.00 73.19 95 LEU A N 1
ATOM 763 C CA . LEU A 1 95 ? 3.892 -2.829 25.133 1.00 73.19 95 LEU A CA 1
ATOM 764 C C . LEU A 1 95 ? 4.814 -1.746 25.713 1.00 73.19 95 LEU A C 1
ATOM 766 O O . LEU A 1 95 ? 5.071 -0.745 25.040 1.00 73.19 95 LEU A O 1
ATOM 770 N N . HIS A 1 96 ? 5.210 -1.924 26.974 1.00 60.47 96 HIS A N 1
ATOM 771 C CA . HIS A 1 96 ? 6.182 -1.084 27.677 1.00 60.47 96 HIS A CA 1
ATOM 772 C C . HIS A 1 96 ? 7.615 -1.486 27.333 1.00 60.47 96 HIS A C 1
ATOM 774 O O . HIS A 1 96 ? 7.853 -2.702 27.150 1.00 60.47 96 HIS A O 1
#

Organism: NCBI:txid2727402

Sequence (96 aa):
MNEISIDHRNLGKSMIATHLLGMVRQDPAYNIKYVQQNVKDNFGFDISYHKAWHALKAAQEEVYGTWESSVQKLPKFMAALQKSNPGTVVEWLHLH

Secondary structure (DSSP, 8-state):
-------SSS--HHHHHHHHHHHHHH-TT--HHHHHHHHHHHHS----HHHHHHHHHHHHHHHH--HHHHHHHHHHHHHHHHHHSTT---------

pLDDT: mean 86.99, std 15.89, range [30.16, 96.62]

Radius of gyration: 19.59 Å; chains: 1; bounding box: 60×20×50 Å